Protein AF-A0A6A4SDT9-F1 (afdb_monomer)

Solvent-accessible surface area (backbone atoms only — not comparable to full-atom values): 5801 Å² total; per-residue (Å²): 111,70,71,58,52,56,53,48,48,71,76,39,66,80,51,51,66,55,51,50,55,52,51,47,51,52,52,51,53,51,50,52,52,51,51,50,56,72,63,34,63,91,46,75,87,45,73,82,90,43,70,57,51,61,81,74,57,53,101,81,63,72,78,56,83,60,51,61,59,53,53,54,49,53,54,47,52,56,53,52,53,51,50,56,51,50,53,49,54,53,52,56,57,63,68,74,106

pLDDT: mean 78.07, std 10.37, range [47.97, 96.38]

Organism: Scophthalmus maximus (NCBI:txid52904)

Radius of gyration: 26.7 Å; Cα contacts (8 Å, |Δi|>4): 17; chains: 1; bounding box: 46×76×42 Å

Nearest PDB structures (foldseek):
  8ugl-assembly1_4N  TM=8.275E-01  e=1.998E-06  Sus scrofa

Mean predicted aligned error: 12.94 Å

Foldseek 3Di:
DVVVVVVVCVVDVVCVVVCCVVVVVVVVVVVVVVLCQPLPQVHDPDCDPCVRVVVPDDPPDDSDPCVVVVVVVVVVVVVVVVVVVVVVVVVVVVVVD

Structure (mmCIF, N/CA/C/O backbone):
data_AF-A0A6A4SDT9-F1
#
_entry.id   AF-A0A6A4SDT9-F1
#
loop_
_atom_site.group_PDB
_atom_site.id
_atom_site.type_symbol
_atom_site.label_atom_id
_atom_site.label_alt_id
_atom_site.label_comp_id
_atom_site.label_asym_id
_atom_site.label_entity_id
_atom_site.label_seq_id
_atom_site.pdbx_PDB_ins_code
_atom_site.Cartn_x
_atom_site.Cartn_y
_atom_site.Cartn_z
_atom_site.occupancy
_atom_site.B_iso_or_equiv
_atom_site.auth_seq_id
_atom_site.auth_comp_id
_atom_site.auth_asym_id
_atom_site.auth_atom_id
_atom_site.pdbx_PDB_model_num
ATOM 1 N N . MET A 1 1 ? -12.681 -21.092 12.696 1.00 68.31 1 MET A N 1
ATOM 2 C CA . MET A 1 1 ? -11.898 -19.866 12.969 1.00 68.31 1 MET A CA 1
ATOM 3 C C . MET A 1 1 ? -12.584 -18.617 12.415 1.00 68.31 1 MET A C 1
ATOM 5 O O . MET A 1 1 ? -13.033 -17.805 13.210 1.00 68.31 1 MET A O 1
ATOM 9 N N . LEU A 1 2 ? -12.777 -18.478 11.095 1.00 78.81 2 LEU A N 1
ATOM 10 C CA . LEU A 1 2 ? -13.418 -17.282 10.504 1.00 78.81 2 LEU A CA 1
ATOM 11 C C . LEU A 1 2 ? -14.889 -17.078 10.920 1.00 78.81 2 LEU A C 1
ATOM 13 O O . LEU A 1 2 ? -15.303 -15.959 11.207 1.00 78.81 2 LEU A O 1
ATOM 17 N N . ALA A 1 3 ? -15.667 -18.159 11.040 1.00 80.31 3 ALA A N 1
ATOM 18 C CA . ALA A 1 3 ? -17.054 -18.090 11.517 1.00 80.31 3 ALA A CA 1
ATOM 19 C C . ALA A 1 3 ? -17.167 -17.558 12.961 1.00 80.31 3 ALA A C 1
ATOM 21 O O . ALA A 1 3 ? -18.130 -16.875 13.308 1.00 80.31 3 ALA A O 1
ATOM 22 N N . THR A 1 4 ? -16.164 -17.838 13.796 1.00 84.94 4 THR A N 1
ATOM 23 C CA . THR A 1 4 ? -16.085 -17.365 15.181 1.00 84.94 4 THR A CA 1
ATOM 24 C C . THR A 1 4 ? -15.831 -15.856 15.225 1.00 84.94 4 THR A C 1
ATOM 26 O O . THR A 1 4 ? -16.499 -15.148 15.972 1.00 84.94 4 THR A O 1
ATOM 29 N N . VAL A 1 5 ? -14.951 -15.349 14.353 1.00 81.19 5 VAL A N 1
ATOM 30 C CA . VAL A 1 5 ? -14.669 -13.909 14.193 1.00 81.19 5 VAL A CA 1
ATOM 31 C C . VAL A 1 5 ? -15.904 -13.152 13.693 1.00 81.19 5 VAL A C 1
ATOM 33 O O . VAL A 1 5 ? -16.251 -12.112 14.244 1.00 81.19 5 VAL A O 1
ATOM 36 N N . GLY A 1 6 ? -16.633 -13.703 12.715 1.00 82.38 6 GLY A N 1
ATOM 37 C CA . GLY A 1 6 ? -17.872 -13.093 12.212 1.00 82.38 6 GLY A CA 1
ATOM 38 C C . GLY A 1 6 ? -18.984 -12.999 13.266 1.00 82.38 6 GLY A C 1
ATOM 39 O O . GLY A 1 6 ? -19.722 -12.014 13.303 1.00 82.38 6 GLY A O 1
ATOM 40 N N . LYS A 1 7 ? -19.081 -13.989 14.168 1.00 82.69 7 LYS A N 1
ATOM 41 C CA . LYS A 1 7 ? -19.986 -13.938 15.330 1.00 82.69 7 LYS A CA 1
ATOM 42 C C . LYS A 1 7 ? -19.578 -12.848 16.329 1.00 82.69 7 LYS A C 1
ATOM 44 O O . LYS A 1 7 ? -20.444 -12.127 16.814 1.00 82.69 7 LYS A O 1
ATOM 49 N N . GLN A 1 8 ? -18.280 -12.691 16.591 1.00 79.56 8 GLN A N 1
ATOM 50 C CA . GLN A 1 8 ? -17.753 -11.652 17.487 1.00 79.56 8 GLN A CA 1
ATOM 51 C C . GLN A 1 8 ? -17.981 -10.234 16.942 1.00 79.56 8 GLN A C 1
ATOM 53 O O . GLN A 1 8 ? -18.366 -9.344 17.696 1.00 79.56 8 GLN A O 1
ATOM 58 N N . LEU A 1 9 ? -17.848 -10.042 15.626 1.00 79.44 9 LEU A N 1
ATOM 59 C CA . LEU A 1 9 ? -18.053 -8.747 14.968 1.00 79.44 9 LEU A CA 1
ATOM 60 C C . LEU A 1 9 ? -19.505 -8.241 15.060 1.00 79.44 9 LEU A C 1
ATOM 62 O O . LEU A 1 9 ? -19.737 -7.038 15.119 1.00 79.44 9 LEU A O 1
ATOM 66 N N . ARG A 1 10 ? -20.483 -9.160 15.095 1.00 77.75 10 ARG A N 1
ATOM 67 C CA . ARG A 1 10 ? -21.904 -8.837 15.323 1.00 77.75 10 ARG A CA 1
ATOM 68 C C . ARG A 1 10 ? -22.239 -8.597 16.793 1.00 77.75 10 ARG A C 1
ATOM 70 O O . ARG A 1 10 ? -23.143 -7.822 17.077 1.00 77.75 10 ARG A O 1
ATOM 77 N N . SER A 1 11 ? -21.540 -9.269 17.707 1.00 84.75 11 SER A N 1
ATOM 78 C CA . SER A 1 11 ? -21.798 -9.164 19.148 1.00 84.75 11 SER A CA 1
ATOM 79 C C . SER A 1 11 ? -21.208 -7.889 19.761 1.00 84.75 11 SER A C 1
ATOM 81 O O . SER A 1 11 ? -21.745 -7.380 20.740 1.00 84.75 11 SER A O 1
ATOM 83 N N . HIS A 1 12 ? -20.129 -7.353 19.176 1.00 84.00 12 HIS A N 1
ATOM 84 C CA . HIS A 1 12 ? -19.463 -6.134 19.635 1.00 84.00 12 HIS A CA 1
ATOM 85 C C . HIS A 1 12 ? -19.148 -5.197 18.449 1.00 84.00 12 HIS A C 1
ATOM 87 O O . HIS A 1 12 ? -18.088 -5.322 17.828 1.00 84.00 12 HIS A O 1
ATOM 93 N N . PRO A 1 13 ? -20.023 -4.218 18.134 1.00 81.94 13 PRO A N 1
ATOM 94 C CA . PRO A 1 13 ? -19.858 -3.345 16.963 1.00 81.94 13 PRO A CA 1
ATOM 95 C C . PRO A 1 13 ? -18.624 -2.431 17.044 1.00 81.94 13 PRO A C 1
ATOM 97 O O . PRO A 1 13 ? -18.129 -1.970 16.018 1.00 81.94 13 PRO A O 1
ATOM 100 N N . ALA A 1 14 ? -18.072 -2.218 18.242 1.00 84.50 14 ALA A N 1
ATOM 101 C CA . ALA A 1 14 ? -16.845 -1.449 18.449 1.00 84.50 14 ALA A CA 1
ATOM 102 C C . ALA A 1 14 ? -15.596 -2.074 17.791 1.00 84.50 14 ALA A C 1
ATOM 104 O O . ALA A 1 14 ? -14.606 -1.377 17.584 1.00 84.50 14 ALA A O 1
ATOM 105 N N . LEU A 1 15 ? -15.623 -3.365 17.429 1.00 83.31 15 LEU A N 1
ATOM 106 C CA . LEU A 1 15 ? -14.485 -4.038 16.787 1.00 83.31 15 LEU A CA 1
ATOM 107 C C . LEU A 1 15 ? -14.395 -3.759 15.279 1.00 83.31 15 LEU A C 1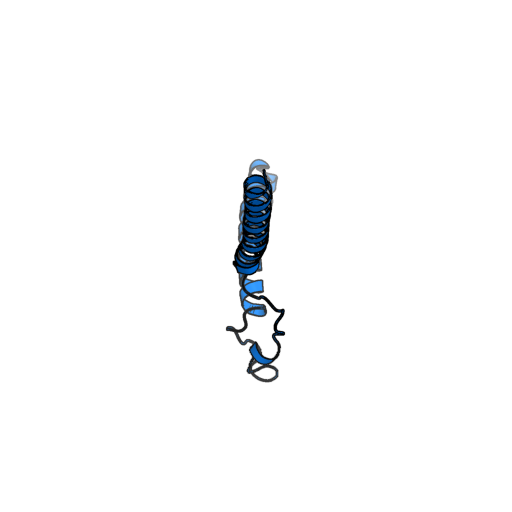
ATOM 109 O O . LEU A 1 15 ? -13.329 -3.923 14.691 1.00 83.31 15 LEU A O 1
ATOM 113 N N . ILE A 1 16 ? -15.485 -3.321 14.644 1.00 85.50 16 ILE A N 1
ATOM 114 C CA . ILE A 1 16 ? -15.540 -3.034 13.203 1.00 85.50 16 ILE A CA 1
ATOM 115 C C . ILE A 1 16 ? -14.490 -1.989 12.775 1.00 85.50 16 ILE A C 1
ATOM 117 O O . ILE A 1 16 ? -13.709 -2.297 11.872 1.00 85.50 16 ILE A O 1
ATOM 121 N N . PRO A 1 17 ? -14.393 -0.796 13.403 1.00 89.69 17 PRO A N 1
ATOM 122 C CA . PRO A 1 17 ? -13.392 0.198 13.007 1.00 89.69 17 PRO A CA 1
ATOM 123 C C . PRO A 1 17 ? -11.954 -0.306 13.185 1.00 89.69 17 PRO A C 1
ATOM 125 O O . PRO A 1 17 ? -11.101 -0.035 12.344 1.00 89.69 17 PRO A O 1
ATOM 128 N N . LEU A 1 18 ? -11.687 -1.106 14.221 1.00 88.25 18 LEU A N 1
ATOM 129 C CA . LEU A 1 18 ? -10.365 -1.685 14.462 1.00 88.25 18 LEU A CA 1
ATOM 130 C C . LEU A 1 18 ? -9.939 -2.625 13.322 1.00 88.25 18 LEU A C 1
ATOM 132 O O . LEU A 1 18 ? -8.826 -2.519 12.807 1.00 88.25 18 LEU A O 1
ATOM 136 N N . PHE A 1 19 ? -10.836 -3.511 12.881 1.00 87.69 19 PHE A N 1
ATOM 137 C CA . PHE A 1 19 ? -10.557 -4.420 11.767 1.00 87.69 19 PHE A CA 1
ATOM 138 C C . PHE A 1 19 ? -10.372 -3.694 10.434 1.00 87.69 19 PHE A C 1
ATOM 140 O O . PHE A 1 19 ? -9.602 -4.167 9.602 1.00 87.69 19 PHE A O 1
ATOM 147 N N . ILE A 1 20 ? -11.022 -2.545 10.235 1.00 92.06 20 ILE A N 1
ATOM 148 C CA . ILE A 1 20 ? -10.817 -1.720 9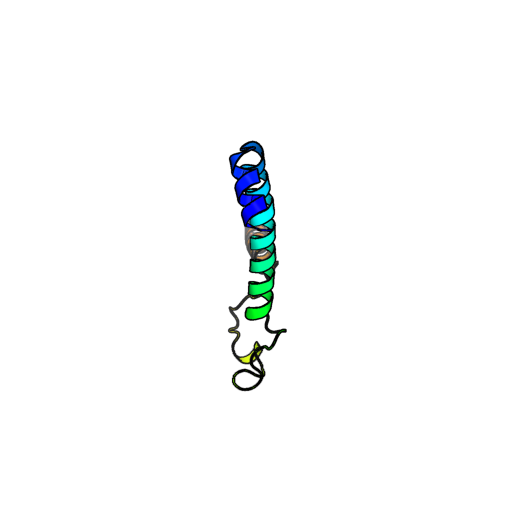.039 1.00 92.06 20 ILE A CA 1
ATOM 149 C C . ILE A 1 20 ? -9.401 -1.140 9.018 1.00 92.06 20 ILE A C 1
ATOM 151 O O . ILE A 1 20 ? -8.742 -1.223 7.987 1.00 92.06 20 ILE A O 1
ATOM 155 N N . PHE A 1 21 ? -8.895 -0.612 10.136 1.00 94.00 21 PHE A N 1
ATOM 156 C CA . PHE A 1 21 ? -7.527 -0.083 10.182 1.00 94.00 21 PHE A CA 1
ATOM 157 C C . PHE A 1 21 ? -6.469 -1.179 10.042 1.00 94.00 21 PHE A C 1
ATOM 159 O O . PHE A 1 21 ? -5.500 -1.007 9.305 1.00 94.00 21 PHE A O 1
ATOM 166 N N . ILE A 1 22 ? -6.669 -2.328 10.692 1.00 94.19 22 ILE A N 1
ATOM 167 C CA . ILE A 1 22 ? -5.742 -3.463 10.591 1.00 94.19 22 ILE A CA 1
ATOM 168 C C . ILE A 1 22 ? -5.778 -4.053 9.179 1.00 94.19 22 ILE A C 1
ATOM 170 O O . ILE A 1 22 ? -4.736 -4.223 8.549 1.00 94.19 22 ILE A O 1
ATOM 174 N N . GLY A 1 23 ? -6.974 -4.334 8.659 1.00 93.56 23 GLY A N 1
ATOM 175 C CA . GLY A 1 23 ? -7.161 -4.853 7.307 1.00 93.56 23 GLY 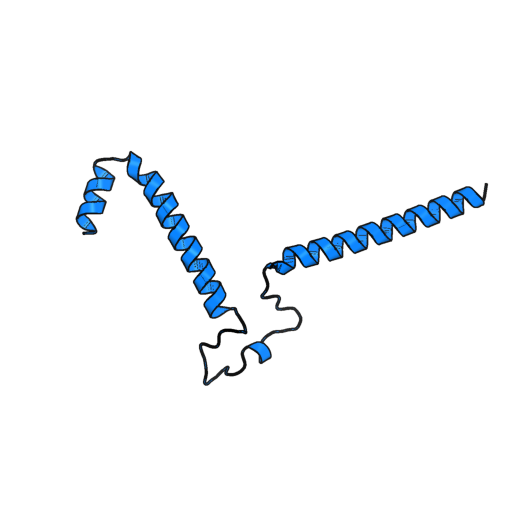A CA 1
ATOM 176 C C . GLY A 1 23 ? -6.630 -3.883 6.257 1.00 93.56 23 GLY A C 1
ATOM 177 O O . GLY A 1 23 ? -5.888 -4.292 5.370 1.00 93.56 23 GLY A O 1
ATOM 178 N N . GLY A 1 24 ? -6.923 -2.591 6.409 1.00 96.38 24 GLY A N 1
ATOM 179 C CA . GLY A 1 24 ? -6.385 -1.525 5.572 1.00 96.38 24 GLY A CA 1
ATOM 180 C C . GLY A 1 24 ? -4.858 -1.488 5.594 1.00 96.38 24 GLY A C 1
ATOM 181 O O . GLY A 1 24 ? -4.243 -1.470 4.533 1.00 96.38 24 GLY A O 1
ATOM 182 N N . GLY A 1 25 ? -4.235 -1.572 6.774 1.00 95.81 25 GLY A N 1
ATOM 183 C CA . GLY A 1 25 ? -2.777 -1.617 6.914 1.00 95.81 25 GLY A CA 1
ATOM 184 C C . GLY A 1 25 ? -2.143 -2.835 6.236 1.00 95.81 25 GLY A C 1
ATOM 185 O O . GLY A 1 25 ? -1.162 -2.696 5.505 1.00 95.81 25 GLY A O 1
ATOM 186 N N . VAL A 1 26 ? -2.733 -4.022 6.410 1.00 95.88 26 VAL A N 1
ATOM 187 C CA . VAL A 1 26 ? -2.250 -5.261 5.777 1.00 95.88 26 VAL A CA 1
ATOM 188 C C . VAL A 1 26 ? -2.398 -5.197 4.259 1.00 95.88 26 VAL A C 1
ATOM 190 O O . VAL A 1 26 ? -1.445 -5.492 3.540 1.00 95.88 26 VAL A O 1
ATOM 193 N N . VAL A 1 27 ? -3.563 -4.775 3.760 1.00 96.00 27 VAL A N 1
ATOM 194 C CA . VAL A 1 27 ? -3.812 -4.629 2.320 1.00 96.00 27 VAL A CA 1
ATOM 195 C C . VAL A 1 27 ? -2.865 -3.594 1.716 1.00 96.00 27 VAL A C 1
ATOM 197 O O . VAL A 1 27 ? -2.268 -3.854 0.673 1.00 96.00 27 VAL A O 1
ATOM 200 N N . MET A 1 28 ? -2.660 -2.455 2.382 1.00 93.88 28 MET A N 1
ATOM 201 C CA . MET A 1 28 ? -1.765 -1.403 1.903 1.00 93.88 28 MET A CA 1
ATOM 202 C C . MET A 1 28 ? -0.305 -1.874 1.873 1.00 93.88 28 MET A C 1
ATOM 204 O O . MET A 1 28 ? 0.363 -1.709 0.852 1.00 93.88 28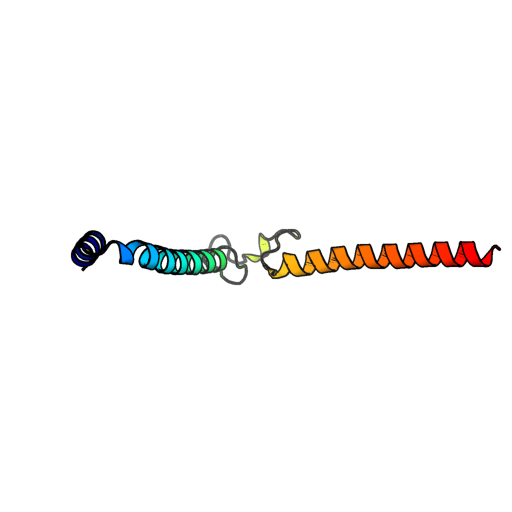 MET A O 1
ATOM 208 N N . SER A 1 29 ? 0.166 -2.546 2.927 1.00 93.75 29 SER A N 1
ATOM 209 C CA . SER A 1 29 ? 1.512 -3.132 2.979 1.00 93.75 29 SER A CA 1
ATOM 210 C C . SER A 1 29 ? 1.725 -4.182 1.880 1.00 93.75 29 SER A C 1
ATOM 212 O O . SER A 1 29 ? 2.681 -4.091 1.106 1.00 93.75 29 SER A O 1
ATOM 214 N N . MET A 1 30 ? 0.783 -5.119 1.730 1.00 94.94 30 MET A N 1
ATOM 215 C CA . MET A 1 30 ? 0.814 -6.146 0.684 1.00 94.94 30 MET A CA 1
ATOM 216 C C . MET A 1 30 ? 0.792 -5.533 -0.718 1.00 94.94 30 MET A C 1
ATOM 218 O O . MET A 1 30 ? 1.549 -5.961 -1.587 1.00 94.94 30 MET A O 1
ATOM 222 N N . SER A 1 31 ? -0.029 -4.504 -0.946 1.00 93.38 31 SER A N 1
ATOM 223 C CA . SER A 1 31 ? -0.111 -3.826 -2.244 1.00 93.38 31 SER A CA 1
ATOM 224 C C . SER A 1 31 ? 1.199 -3.126 -2.621 1.00 93.38 31 SER A C 1
ATOM 226 O O . SER A 1 31 ? 1.613 -3.179 -3.781 1.00 93.38 31 SER A O 1
ATOM 228 N N . TYR A 1 32 ? 1.896 -2.530 -1.646 1.00 87.81 32 TYR A N 1
ATOM 229 C CA . TYR A 1 32 ? 3.190 -1.895 -1.877 1.00 87.81 32 TYR A CA 1
ATOM 230 C C . TYR A 1 32 ? 4.267 -2.928 -2.216 1.00 87.81 32 TYR A C 1
ATOM 232 O O . TYR A 1 32 ? 5.010 -2.742 -3.179 1.00 87.81 32 TYR A O 1
ATOM 240 N N . LEU A 1 33 ? 4.304 -4.047 -1.487 1.00 88.12 33 LEU A N 1
ATOM 241 C CA . LEU A 1 33 ? 5.211 -5.156 -1.782 1.00 88.12 33 LEU A CA 1
ATOM 242 C C . LEU A 1 33 ? 4.928 -5.775 -3.156 1.00 88.12 33 LEU A C 1
ATOM 244 O O . LEU A 1 33 ? 5.864 -6.020 -3.909 1.00 88.12 33 LEU A O 1
ATOM 248 N N . ALA A 1 34 ? 3.657 -5.963 -3.521 1.00 88.31 34 ALA A N 1
ATOM 249 C CA . ALA A 1 34 ? 3.272 -6.467 -4.837 1.00 88.31 34 ALA A CA 1
ATOM 250 C C . ALA A 1 34 ? 3.698 -5.510 -5.962 1.00 88.31 34 ALA A C 1
ATOM 252 O O . ALA A 1 34 ? 4.267 -5.940 -6.966 1.00 88.31 34 ALA A O 1
ATOM 253 N N . ARG A 1 35 ? 3.496 -4.196 -5.780 1.00 85.00 35 ARG A N 1
ATOM 254 C CA . ARG A 1 35 ? 3.996 -3.176 -6.713 1.00 85.00 35 ARG A CA 1
ATOM 255 C C . ARG A 1 35 ? 5.515 -3.269 -6.851 1.00 85.00 35 ARG A C 1
ATOM 257 O O . ARG A 1 35 ? 6.011 -3.258 -7.975 1.00 85.00 35 ARG A O 1
ATOM 264 N N . LEU A 1 36 ? 6.233 -3.365 -5.733 1.00 82.12 36 LEU A N 1
ATOM 265 C CA . LEU A 1 36 ? 7.690 -3.461 -5.723 1.00 82.12 36 LEU A CA 1
ATOM 266 C C . LEU A 1 36 ? 8.159 -4.732 -6.440 1.00 82.12 36 LEU A C 1
ATOM 268 O O . LEU A 1 36 ? 9.040 -4.658 -7.281 1.00 82.12 36 LEU A O 1
ATOM 272 N N . ALA A 1 37 ? 7.515 -5.869 -6.187 1.00 82.62 37 ALA A N 1
ATOM 273 C CA . ALA A 1 37 ? 7.860 -7.144 -6.801 1.00 82.62 37 ALA A CA 1
ATOM 274 C C . ALA A 1 37 ? 7.679 -7.154 -8.327 1.00 82.62 37 ALA A C 1
ATOM 276 O O . ALA A 1 37 ? 8.476 -7.782 -9.012 1.00 82.62 37 ALA A O 1
ATOM 277 N N . ILE A 1 38 ? 6.652 -6.480 -8.858 1.00 77.12 38 ILE A N 1
ATOM 278 C CA . ILE A 1 38 ? 6.308 -6.534 -10.291 1.00 77.12 38 ILE A CA 1
ATOM 279 C C . ILE A 1 38 ? 6.999 -5.425 -11.098 1.00 77.12 38 ILE A C 1
ATOM 281 O O . ILE A 1 38 ? 7.305 -5.614 -12.272 1.00 77.12 38 ILE A O 1
ATOM 285 N N . ARG A 1 39 ? 7.198 -4.242 -10.502 1.00 74.44 39 ARG A N 1
ATOM 286 C CA . ARG A 1 39 ? 7.704 -3.048 -11.204 1.00 74.44 39 ARG A CA 1
ATOM 287 C C . ARG A 1 39 ? 9.186 -2.759 -10.944 1.00 74.44 39 ARG A C 1
ATOM 289 O O . ARG A 1 39 ? 9.697 -1.843 -11.582 1.00 74.44 39 ARG A O 1
ATOM 296 N N . ASN A 1 40 ? 9.867 -3.456 -10.025 1.00 73.56 40 ASN A N 1
ATOM 297 C CA . ASN A 1 40 ? 11.308 -3.244 -9.854 1.00 73.56 40 ASN A CA 1
ATOM 298 C C . ASN A 1 40 ? 12.106 -3.909 -10.981 1.00 73.56 40 ASN A C 1
ATOM 300 O O . ASN A 1 40 ? 11.939 -5.109 -11.199 1.00 73.56 40 ASN A O 1
ATOM 304 N N . PRO A 1 41 ? 13.047 -3.186 -11.612 1.00 75.06 41 PRO A N 1
ATOM 305 C CA . PRO A 1 41 ? 13.972 -3.771 -12.579 1.00 75.06 41 PRO A CA 1
ATOM 306 C C . PRO A 1 41 ? 14.986 -4.729 -11.932 1.00 75.06 41 PRO A C 1
ATOM 308 O O . PRO A 1 41 ? 15.574 -5.545 -12.627 1.00 75.06 41 PRO A O 1
ATOM 311 N N . ASP A 1 42 ? 15.163 -4.684 -10.610 1.00 72.06 42 ASP A N 1
ATOM 312 C CA . ASP A 1 42 ? 16.077 -5.581 -9.887 1.00 72.06 42 ASP A CA 1
ATOM 313 C C . ASP A 1 42 ? 15.469 -6.971 -9.616 1.00 72.06 42 ASP A C 1
ATOM 315 O O . ASP A 1 42 ? 16.166 -7.893 -9.190 1.00 72.06 42 ASP A O 1
ATOM 319 N N . VAL A 1 43 ? 14.158 -7.138 -9.837 1.00 74.12 43 VAL A N 1
ATOM 320 C CA . VAL A 1 43 ? 13.430 -8.378 -9.540 1.00 74.12 43 VAL A CA 1
ATOM 321 C C . VAL A 1 43 ? 12.876 -8.971 -10.831 1.00 74.12 43 VAL A C 1
ATOM 323 O O . VAL A 1 43 ? 11.892 -8.498 -11.392 1.00 74.12 43 VAL A O 1
ATOM 326 N N . CYS A 1 44 ? 13.496 -10.056 -11.291 1.00 72.88 44 CYS A N 1
ATOM 327 C CA . CYS A 1 44 ? 13.135 -10.705 -12.545 1.00 72.88 44 CYS A CA 1
ATOM 328 C C . CYS A 1 44 ? 12.300 -11.971 -12.297 1.00 72.88 44 CYS A C 1
ATOM 330 O O . CYS A 1 44 ? 12.841 -13.029 -11.969 1.00 72.88 44 CYS A O 1
ATOM 332 N N . TRP A 1 45 ? 10.976 -11.868 -12.458 1.00 77.62 45 TRP A N 1
ATOM 333 C CA . TRP A 1 45 ? 10.056 -13.014 -12.353 1.00 77.62 45 TRP A CA 1
ATOM 334 C C . TRP A 1 45 ? 9.999 -13.846 -13.637 1.00 77.62 45 TRP A C 1
ATOM 336 O O . TRP A 1 45 ? 9.826 -15.063 -13.583 1.00 77.62 45 TRP A O 1
ATOM 346 N N . ASP A 1 46 ? 10.172 -13.204 -14.793 1.00 73.31 46 ASP A N 1
ATOM 347 C CA . ASP A 1 46 ? 10.155 -13.860 -16.099 1.00 73.31 46 ASP A CA 1
ATOM 348 C C . ASP A 1 46 ? 11.579 -14.027 -16.633 1.00 73.31 46 ASP A C 1
ATOM 350 O O . ASP A 1 46 ? 12.155 -13.132 -17.244 1.00 73.31 46 ASP A O 1
ATOM 354 N N . ARG A 1 47 ? 12.159 -15.205 -16.393 1.00 72.62 47 ARG A N 1
ATOM 355 C CA . ARG A 1 47 ? 13.525 -15.538 -16.821 1.00 72.62 47 ARG A CA 1
ATOM 356 C C . ARG A 1 47 ? 13.621 -15.918 -18.309 1.00 72.62 47 ARG A C 1
ATOM 358 O O . ARG A 1 47 ? 14.730 -16.057 -18.811 1.00 72.62 47 ARG A O 1
ATOM 365 N N . LYS A 1 48 ? 12.499 -16.138 -19.011 1.00 73.44 48 LYS A N 1
ATOM 366 C CA . LYS A 1 48 ? 12.498 -16.663 -20.392 1.00 73.44 48 LYS A CA 1
ATOM 367 C C . LYS A 1 48 ? 12.177 -15.610 -21.448 1.00 73.44 48 LYS A C 1
ATOM 369 O O . LYS A 1 48 ? 12.815 -15.626 -22.492 1.00 73.44 48 LYS A O 1
ATOM 374 N N . ASN A 1 49 ? 11.204 -14.735 -21.208 1.00 73.31 49 ASN A N 1
ATOM 375 C CA . ASN A 1 49 ? 10.762 -13.753 -22.207 1.00 73.31 49 ASN A CA 1
ATOM 376 C C . ASN A 1 49 ? 11.298 -12.341 -21.922 1.00 73.31 49 ASN A C 1
ATOM 378 O O . ASN A 1 49 ? 11.359 -11.497 -22.812 1.00 73.31 49 ASN A O 1
ATOM 382 N N . ASN A 1 50 ? 11.712 -12.078 -20.682 1.00 69.94 50 ASN A N 1
ATOM 383 C CA . ASN A 1 50 ? 12.261 -10.788 -20.278 1.00 69.94 50 ASN A CA 1
ATOM 384 C C . ASN A 1 50 ? 13.405 -10.961 -19.262 1.00 69.94 50 ASN A C 1
ATOM 386 O O . ASN A 1 50 ? 13.298 -10.451 -18.149 1.00 69.94 50 ASN A O 1
ATOM 390 N N . PRO A 1 51 ? 14.484 -11.691 -19.622 1.00 70.50 51 PRO A N 1
ATOM 391 C CA . PRO A 1 51 ? 15.599 -11.986 -18.714 1.00 70.50 51 PRO A CA 1
ATOM 392 C C . PRO A 1 51 ? 16.333 -10.727 -18.236 1.00 70.50 51 PRO A C 1
ATOM 394 O O . PRO A 1 51 ? 16.993 -10.756 -17.202 1.00 70.50 51 PRO A O 1
ATOM 397 N N . GLU A 1 52 ? 16.191 -9.635 -18.986 1.00 72.50 52 GLU A N 1
ATOM 398 C CA . GLU A 1 52 ? 16.803 -8.338 -18.736 1.00 72.50 52 GLU A CA 1
ATOM 399 C C . GLU A 1 52 ? 15.716 -7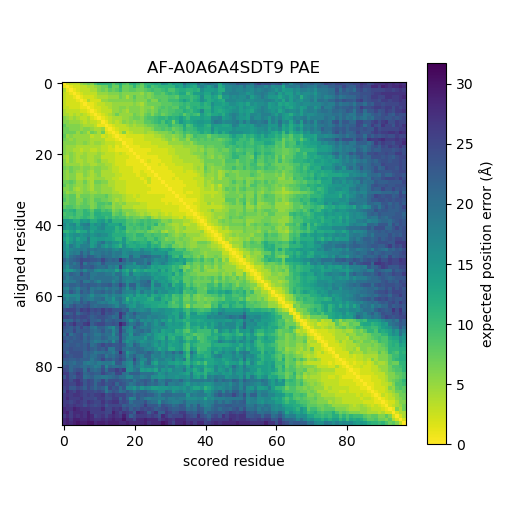.262 -18.615 1.00 72.50 52 GLU A C 1
ATOM 401 O O . GLU A 1 52 ? 15.415 -6.556 -19.583 1.00 72.50 52 GLU A O 1
ATOM 406 N N . PRO A 1 53 ? 15.076 -7.133 -17.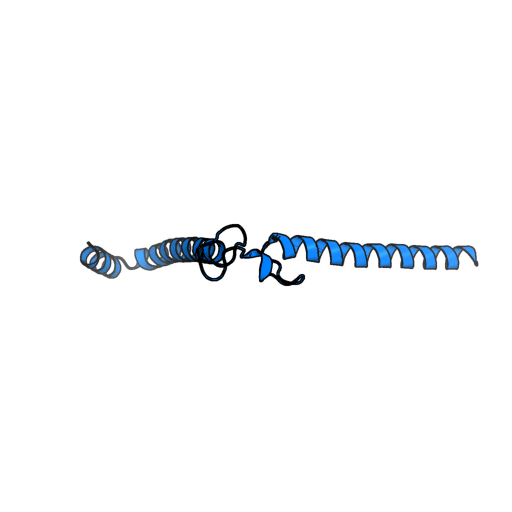442 1.00 66.56 53 PRO A N 1
ATOM 407 C CA . PRO A 1 53 ? 13.938 -6.242 -17.246 1.00 66.56 53 PRO A CA 1
ATOM 408 C C . PRO A 1 53 ? 14.267 -4.776 -17.531 1.00 66.56 53 PRO A C 1
ATOM 410 O O . PRO A 1 53 ? 13.379 -4.037 -17.949 1.00 66.56 53 PRO A O 1
ATOM 413 N N . TRP A 1 54 ? 15.538 -4.380 -17.401 1.00 71.81 54 TRP A N 1
ATOM 414 C CA . TRP A 1 54 ? 16.052 -3.054 -17.756 1.00 71.81 54 TRP A CA 1
ATOM 415 C C . TRP A 1 54 ? 15.917 -2.698 -19.239 1.00 71.81 54 TRP A C 1
ATOM 417 O O . TRP A 1 54 ? 15.775 -1.522 -19.556 1.00 71.81 54 TRP A O 1
ATOM 427 N N . ASN A 1 55 ? 15.889 -3.676 -20.149 1.00 73.06 55 ASN A N 1
ATOM 428 C CA . ASN A 1 55 ? 15.825 -3.418 -21.592 1.00 73.06 55 ASN A CA 1
ATOM 429 C C . ASN A 1 55 ? 14.456 -2.862 -22.050 1.00 73.06 55 ASN A C 1
ATOM 431 O O . ASN A 1 55 ? 14.295 -2.415 -23.183 1.00 73.06 55 ASN A O 1
ATOM 435 N N . LYS A 1 56 ? 13.446 -2.908 -21.171 1.00 70.00 56 LYS A N 1
ATOM 436 C CA . LYS A 1 56 ? 12.086 -2.402 -21.415 1.00 70.00 56 LYS A CA 1
ATOM 437 C C . LYS A 1 56 ? 11.833 -1.025 -20.794 1.00 70.00 56 LYS A C 1
ATOM 439 O O . LYS A 1 56 ? 10.791 -0.445 -21.089 1.00 70.00 56 LYS A O 1
ATOM 444 N N . LEU A 1 57 ? 12.722 -0.518 -19.933 1.00 69.94 57 LEU A N 1
ATOM 445 C CA . LEU A 1 57 ? 12.530 0.792 -19.309 1.00 69.94 57 LEU A CA 1
ATOM 446 C C . LEU A 1 57 ? 12.915 1.896 -20.292 1.00 69.94 57 LEU A C 1
ATOM 448 O O . LEU A 1 57 ? 14.053 1.972 -20.752 1.00 69.94 57 LEU A O 1
ATOM 452 N N . GLY A 1 58 ? 11.959 2.772 -20.596 1.00 70.88 58 GLY A N 1
ATOM 453 C CA . GLY A 1 58 ? 12.252 4.002 -21.321 1.00 70.88 58 GLY A CA 1
ATOM 454 C C . GLY A 1 58 ? 13.021 5.001 -20.440 1.00 70.88 58 GLY A C 1
ATOM 455 O O . GLY A 1 58 ? 12.934 4.930 -19.213 1.00 70.88 58 GLY A O 1
ATOM 456 N N . PRO A 1 59 ? 13.704 6.003 -21.025 1.00 66.69 59 PRO A N 1
ATOM 457 C CA . PRO A 1 59 ? 14.378 7.071 -20.272 1.00 66.69 59 PRO A CA 1
ATOM 458 C C . PRO A 1 59 ? 13.452 7.830 -19.301 1.00 66.69 59 PRO A C 1
ATOM 460 O O . PRO A 1 59 ? 13.903 8.428 -18.328 1.00 66.69 59 PRO A O 1
ATOM 463 N N . THR A 1 60 ? 12.143 7.804 -19.564 1.00 67.12 60 THR A N 1
ATOM 464 C CA . THR A 1 60 ? 11.097 8.462 -18.769 1.00 67.12 60 THR A CA 1
ATOM 465 C C . THR A 1 60 ? 10.508 7.556 -17.676 1.00 67.12 60 THR A C 1
ATOM 467 O O . THR A 1 60 ? 9.782 8.045 -16.809 1.00 67.12 60 THR A O 1
ATOM 470 N N . ASP A 1 61 ? 10.807 6.250 -17.673 1.00 68.25 61 ASP A N 1
ATOM 471 C CA . ASP A 1 61 ? 10.275 5.316 -16.675 1.00 68.25 61 ASP A CA 1
ATOM 472 C C . ASP A 1 61 ? 11.033 5.432 -15.348 1.00 68.25 61 ASP A C 1
ATOM 474 O O . ASP A 1 61 ? 12.054 4.797 -15.079 1.00 68.25 61 ASP A O 1
ATOM 478 N N . GLN A 1 62 ? 10.490 6.271 -14.476 1.00 64.19 62 GLN A N 1
ATOM 479 C CA . GLN A 1 62 ? 11.004 6.511 -13.136 1.00 64.19 62 GLN A CA 1
ATOM 480 C C . GLN A 1 62 ? 10.345 5.542 -12.148 1.00 64.19 62 GLN A C 1
ATOM 482 O O . GLN A 1 62 ? 9.264 5.785 -11.610 1.00 64.19 62 GLN A O 1
ATOM 487 N N . TYR A 1 63 ? 11.008 4.415 -11.894 1.00 67.94 63 TYR A N 1
ATOM 488 C CA . TYR A 1 63 ? 10.534 3.407 -10.937 1.00 67.94 63 TYR A CA 1
ATOM 489 C C . TYR A 1 63 ? 10.724 3.841 -9.472 1.00 67.94 63 TYR A C 1
ATOM 491 O O . TYR A 1 63 ? 9.992 3.397 -8.581 1.00 67.94 63 TYR A O 1
ATOM 499 N N . LYS A 1 64 ? 11.675 4.750 -9.215 1.00 66.94 64 LYS A N 1
ATOM 500 C CA . LYS A 1 64 ? 11.965 5.280 -7.881 1.00 66.94 64 LYS A CA 1
ATOM 501 C C . LYS A 1 64 ? 10.940 6.340 -7.503 1.00 66.94 64 LYS A C 1
ATOM 503 O O . LYS A 1 64 ? 10.857 7.405 -8.103 1.00 66.94 64 LYS A O 1
ATOM 508 N N . VAL A 1 65 ? 10.228 6.093 -6.408 1.00 62.59 65 VAL A N 1
ATOM 509 C CA . VAL A 1 65 ? 9.309 7.066 -5.784 1.00 62.59 65 VAL A CA 1
ATOM 510 C C . VAL A 1 65 ? 10.030 8.344 -5.301 1.00 62.59 65 VAL A C 1
ATOM 512 O O . VAL A 1 65 ? 9.382 9.334 -4.983 1.00 62.59 65 VAL A O 1
ATOM 515 N N . VAL A 1 66 ? 11.371 8.351 -5.336 1.00 59.81 66 VAL A N 1
ATOM 516 C CA . VAL A 1 66 ? 12.258 9.519 -5.165 1.00 59.81 66 VAL A CA 1
ATOM 517 C C . VAL A 1 66 ? 12.039 10.589 -6.248 1.00 59.81 66 VAL A C 1
ATOM 519 O O . VAL A 1 66 ? 12.455 11.729 -6.068 1.00 59.81 66 VAL A O 1
ATOM 522 N N . LEU A 1 67 ? 11.324 10.276 -7.336 1.00 58.88 67 LEU A N 1
ATOM 523 C CA . LEU A 1 67 ? 10.972 11.244 -8.377 1.00 58.88 67 LEU A CA 1
ATOM 524 C C . LEU A 1 67 ? 10.265 12.494 -7.831 1.00 58.88 67 LEU A C 1
ATOM 526 O O . LEU A 1 67 ? 10.468 13.580 -8.365 1.00 58.88 67 LEU A O 1
ATOM 530 N N . PHE A 1 68 ? 9.477 12.375 -6.755 1.00 60.88 68 PHE A N 1
ATOM 531 C CA . PHE A 1 68 ? 8.911 13.558 -6.101 1.00 60.88 68 PHE A CA 1
ATOM 532 C C . PHE A 1 68 ? 10.004 14.493 -5.576 1.00 60.88 68 PHE A C 1
ATOM 534 O O . PHE A 1 68 ? 9.922 15.692 -5.797 1.00 60.88 68 PHE A O 1
ATOM 541 N N . HIS A 1 69 ? 11.051 13.963 -4.943 1.00 66.62 69 HIS A N 1
ATOM 542 C CA . HIS A 1 69 ? 12.161 14.777 -4.453 1.00 66.62 69 HIS A CA 1
ATOM 543 C C . HIS A 1 69 ? 12.944 15.420 -5.605 1.00 66.62 69 HIS A C 1
ATOM 545 O O . HIS A 1 69 ? 13.191 16.618 -5.567 1.00 66.62 69 HIS A O 1
ATOM 551 N N . LEU A 1 70 ? 13.256 14.662 -6.662 1.00 72.19 70 LEU A N 1
ATOM 552 C CA . LEU A 1 70 ? 13.981 15.192 -7.825 1.00 72.19 70 LEU A CA 1
ATOM 553 C C . LEU A 1 70 ? 13.187 16.279 -8.564 1.00 72.19 70 LEU A C 1
ATOM 555 O O . LEU A 1 70 ? 13.758 17.308 -8.902 1.00 72.19 70 LEU A O 1
ATOM 559 N N . ARG A 1 71 ? 11.865 16.115 -8.733 1.00 64.88 71 ARG A N 1
ATOM 560 C CA . ARG A 1 71 ? 11.017 17.165 -9.325 1.00 64.88 71 ARG A CA 1
ATOM 561 C C . ARG A 1 71 ? 10.951 18.428 -8.478 1.00 64.88 71 ARG A C 1
ATOM 563 O O . ARG A 1 71 ? 10.872 19.515 -9.034 1.00 64.88 71 ARG A O 1
ATOM 570 N N . LEU A 1 72 ? 10.914 18.288 -7.154 1.00 72.44 72 LEU A N 1
ATOM 571 C CA . LEU A 1 72 ? 10.910 19.444 -6.259 1.00 72.44 72 LEU A CA 1
ATOM 572 C C . LEU A 1 72 ? 12.261 20.168 -6.283 1.00 72.44 72 LEU A C 1
ATOM 574 O O . LEU A 1 72 ? 12.283 21.389 -6.200 1.00 72.44 72 LEU A O 1
ATOM 578 N N . VAL A 1 73 ? 13.365 19.432 -6.433 1.00 78.00 73 VAL A N 1
ATOM 579 C CA . VAL A 1 73 ? 14.710 20.002 -6.592 1.00 78.00 73 VAL A CA 1
ATOM 580 C C . VAL A 1 73 ? 14.854 20.728 -7.929 1.00 78.00 73 VAL A C 1
ATOM 582 O O . VAL A 1 73 ? 15.352 21.845 -7.943 1.00 78.00 73 VAL A O 1
ATOM 585 N N . GLU A 1 74 ? 14.374 20.140 -9.028 1.00 77.94 74 GLU A N 1
ATOM 586 C CA . GLU A 1 74 ? 14.409 20.765 -10.358 1.00 77.94 74 GLU A CA 1
ATOM 587 C C . GLU A 1 74 ? 13.590 22.063 -10.373 1.00 77.94 74 GLU A C 1
ATOM 589 O O . GLU A 1 74 ? 14.112 23.117 -10.715 1.00 77.94 74 GLU A O 1
ATOM 594 N N . LYS A 1 75 ? 12.360 22.017 -9.837 1.00 81.06 75 LYS A N 1
ATOM 595 C CA . LYS A 1 75 ? 11.507 23.205 -9.687 1.00 81.06 75 LYS A CA 1
ATOM 596 C C . LYS A 1 75 ? 12.153 24.304 -8.850 1.00 81.06 75 LYS A C 1
ATOM 598 O O . LYS A 1 75 ? 12.014 25.472 -9.185 1.00 81.06 75 LYS A O 1
ATOM 603 N N . LYS A 1 76 ? 12.852 23.926 -7.779 1.00 80.94 76 LYS A N 1
ATOM 604 C CA . LYS A 1 76 ? 13.540 24.881 -6.914 1.00 80.94 76 LYS A CA 1
ATOM 605 C C . LYS A 1 76 ? 14.745 25.524 -7.608 1.00 80.94 76 LYS A C 1
ATOM 607 O O . LYS A 1 76 ? 14.943 26.721 -7.468 1.00 80.94 76 LYS A O 1
ATOM 612 N N . CYS A 1 77 ? 15.486 24.755 -8.408 1.00 77.50 77 CYS A N 1
ATOM 613 C CA . CYS A 1 77 ? 16.597 25.269 -9.209 1.00 77.50 77 CYS A CA 1
ATOM 614 C C . CYS A 1 77 ? 16.129 26.288 -10.265 1.00 77.50 77 CYS A C 1
ATOM 616 O O . CYS A 1 77 ? 16.799 27.298 -10.459 1.00 77.50 77 CYS A O 1
ATOM 618 N N . ASP A 1 78 ? 14.968 26.061 -10.897 1.00 82.56 78 ASP A N 1
ATOM 619 C CA . ASP A 1 78 ? 14.366 27.021 -11.838 1.00 82.56 78 ASP A CA 1
ATOM 620 C C . ASP A 1 78 ? 13.967 28.339 -11.141 1.00 82.56 78 ASP A C 1
ATOM 622 O O . ASP A 1 78 ? 14.184 29.427 -11.678 1.00 82.56 78 ASP A O 1
ATOM 626 N N . GLU A 1 79 ? 13.384 28.251 -9.938 1.00 86.12 79 GLU A N 1
ATOM 627 C CA . GLU A 1 7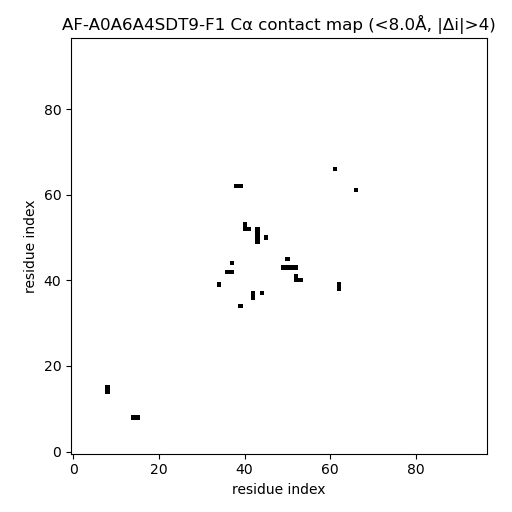9 ? 12.986 29.421 -9.142 1.00 86.12 79 GLU A CA 1
ATOM 628 C C . GLU A 1 79 ? 14.202 30.237 -8.668 1.00 86.12 79 GLU A C 1
ATOM 630 O O . GLU A 1 79 ? 14.188 31.468 -8.759 1.00 86.12 79 GLU A O 1
ATOM 635 N N . ASP A 1 80 ? 15.265 29.568 -8.212 1.00 84.75 80 ASP A N 1
ATOM 636 C CA . ASP A 1 80 ? 16.506 30.211 -7.763 1.00 84.75 80 ASP A CA 1
ATOM 637 C C . ASP A 1 80 ? 17.234 30.914 -8.934 1.00 84.75 80 ASP A C 1
ATOM 639 O O . ASP A 1 80 ? 17.702 32.047 -8.789 1.00 84.75 80 ASP A O 1
ATOM 643 N N . GLU A 1 81 ? 17.242 30.319 -10.134 1.00 89.69 81 GLU A N 1
ATOM 644 C CA . GLU A 1 81 ? 17.827 30.939 -11.334 1.00 89.69 81 GLU A CA 1
ATOM 645 C C . GLU A 1 81 ? 17.054 32.196 -11.783 1.00 89.69 81 GLU A C 1
ATOM 647 O O . GLU A 1 81 ? 17.651 33.207 -12.180 1.00 89.69 81 GLU A O 1
ATOM 652 N N . GLN A 1 82 ? 15.722 32.179 -11.660 1.00 83.81 82 GLN A N 1
ATOM 653 C CA . GLN A 1 82 ? 14.880 33.349 -11.921 1.00 83.81 82 GLN A CA 1
ATOM 654 C C . GLN A 1 82 ? 15.111 34.478 -10.907 1.00 83.81 82 GLN A C 1
ATOM 656 O O . GLN A 1 82 ? 15.120 35.653 -11.289 1.00 83.81 82 GLN A O 1
ATOM 661 N N . LEU A 1 83 ? 15.322 34.142 -9.632 1.00 84.56 83 LEU A N 1
ATOM 662 C CA . LEU A 1 83 ? 15.634 35.108 -8.575 1.00 84.56 83 LEU A CA 1
ATOM 663 C C . LEU A 1 83 ? 16.998 35.776 -8.812 1.00 84.56 83 LEU A C 1
ATOM 665 O O . LEU A 1 83 ? 17.097 37.005 -8.741 1.00 84.56 83 LEU A O 1
ATOM 669 N N . ASP A 1 84 ? 18.015 35.010 -9.208 1.00 87.88 84 ASP A N 1
ATOM 670 C CA . ASP A 1 84 ? 19.345 35.536 -9.543 1.00 87.88 84 ASP A CA 1
ATOM 671 C C . ASP A 1 84 ? 19.338 36.417 -10.803 1.00 87.88 84 ASP A C 1
ATOM 673 O O . ASP A 1 84 ? 20.082 37.404 -10.905 1.00 87.88 84 ASP A O 1
ATOM 677 N N . ALA A 1 85 ? 18.491 36.090 -11.783 1.00 85.25 85 ALA A N 1
ATOM 678 C CA . ALA A 1 85 ? 18.267 36.932 -12.955 1.00 85.25 85 ALA A CA 1
ATOM 679 C C . ALA A 1 85 ? 17.529 38.234 -12.588 1.00 85.25 85 ALA A C 1
ATOM 681 O O . ALA A 1 85 ? 17.908 39.312 -13.054 1.00 85.25 85 ALA A O 1
ATOM 682 N N . ALA A 1 86 ? 16.517 38.174 -11.719 1.00 81.44 86 ALA A N 1
ATOM 683 C CA . ALA A 1 86 ? 15.801 39.357 -11.246 1.00 81.44 86 ALA A CA 1
ATOM 684 C C . ALA A 1 86 ? 16.719 40.296 -10.442 1.00 81.44 86 ALA A C 1
ATOM 686 O O . ALA A 1 86 ? 16.716 41.506 -10.671 1.00 81.44 86 ALA A O 1
ATOM 687 N N . GLN A 1 87 ? 17.575 39.754 -9.569 1.00 80.44 87 GLN A N 1
ATOM 688 C CA . GLN A 1 87 ? 18.538 40.553 -8.806 1.00 80.44 87 GLN A CA 1
ATOM 689 C C . GLN A 1 87 ? 19.610 41.206 -9.689 1.00 80.44 87 GLN A C 1
ATOM 691 O O . GLN A 1 87 ? 20.037 42.324 -9.390 1.00 80.44 87 GLN A O 1
ATOM 696 N N . ARG A 1 88 ? 20.030 40.554 -10.783 1.00 78.50 88 ARG A N 1
ATOM 697 C CA . ARG A 1 88 ? 20.925 41.167 -11.779 1.00 78.50 88 ARG A CA 1
ATOM 698 C C . ARG A 1 88 ? 20.266 42.349 -12.485 1.00 78.50 88 ARG A C 1
ATOM 700 O O . ARG A 1 88 ? 20.867 43.415 -12.517 1.00 78.50 88 ARG A O 1
ATOM 707 N N . ASN A 1 89 ? 19.021 42.208 -12.941 1.00 77.31 89 ASN A N 1
ATOM 708 C CA . ASN A 1 89 ? 18.286 43.309 -13.578 1.00 77.31 89 ASN A CA 1
ATOM 709 C C . ASN A 1 89 ? 18.075 44.500 -12.626 1.00 77.31 89 ASN A C 1
ATOM 711 O O . ASN A 1 89 ? 18.236 45.651 -13.028 1.00 77.31 89 ASN A O 1
ATOM 715 N N . VAL A 1 90 ? 17.775 44.242 -11.347 1.00 79.56 90 VAL A N 1
ATOM 716 C CA . VAL A 1 90 ? 17.656 45.300 -10.327 1.00 79.56 90 VAL A CA 1
ATOM 717 C C . VAL A 1 90 ? 18.994 46.006 -10.100 1.00 79.56 90 VAL A C 1
ATOM 719 O O . VAL A 1 90 ? 19.027 47.232 -10.065 1.00 79.56 90 VAL A O 1
ATOM 722 N N . LYS A 1 91 ? 20.106 45.264 -9.992 1.00 78.56 91 LYS A N 1
ATOM 723 C CA . LYS A 1 91 ? 21.444 45.863 -9.855 1.00 78.56 91 LYS A CA 1
ATOM 724 C C . LYS A 1 91 ? 21.844 46.678 -11.082 1.00 78.56 91 LYS A C 1
ATOM 726 O O . LYS A 1 91 ? 22.390 47.758 -10.909 1.00 78.56 91 LYS A O 1
ATOM 731 N N . GLU A 1 92 ? 21.564 46.204 -12.293 1.00 75.38 92 GLU A N 1
ATOM 732 C CA . GLU A 1 92 ? 21.888 46.955 -13.513 1.00 75.38 92 GLU A CA 1
ATOM 733 C C . GLU A 1 92 ? 21.024 48.209 -13.676 1.00 75.38 92 GLU A C 1
ATOM 735 O O . GLU A 1 92 ? 21.529 49.237 -14.111 1.00 75.38 92 GLU A O 1
ATOM 740 N N . THR A 1 93 ? 19.765 48.174 -13.232 1.00 64.75 93 THR A N 1
ATOM 741 C CA . THR A 1 93 ? 18.894 49.361 -13.222 1.00 64.75 93 THR A CA 1
ATOM 742 C C . THR A 1 93 ? 19.365 50.398 -12.193 1.00 64.75 93 THR A C 1
ATOM 744 O O . THR A 1 93 ? 19.343 51.587 -12.477 1.00 64.75 93 THR A O 1
ATOM 747 N N . PHE A 1 94 ? 19.851 49.965 -11.023 1.00 59.41 94 PHE A N 1
ATOM 748 C CA . PHE A 1 94 ? 20.334 50.854 -9.951 1.00 59.41 94 PHE A CA 1
ATOM 749 C C . PHE A 1 94 ? 21.750 51.415 -10.191 1.00 59.41 94 PHE A C 1
ATOM 751 O O . PHE A 1 94 ? 22.160 52.350 -9.516 1.00 59.41 94 PHE A O 1
ATOM 758 N N . VAL A 1 95 ? 22.520 50.833 -11.118 1.00 59.91 95 VAL A N 1
ATOM 759 C CA . VAL A 1 95 ? 23.843 51.334 -11.550 1.00 59.91 95 VAL A CA 1
ATOM 760 C C . VAL A 1 95 ? 23.716 52.364 -12.684 1.00 59.91 95 VAL A C 1
ATOM 762 O O . VAL A 1 95 ? 24.671 53.083 -12.971 1.00 59.91 95 VAL A O 1
ATOM 765 N N . PHE A 1 96 ? 22.543 52.452 -13.316 1.00 52.97 96 PHE A N 1
ATOM 766 C CA . PHE A 1 96 ? 22.233 53.418 -14.374 1.00 52.97 96 PHE A CA 1
ATOM 767 C C . PHE A 1 96 ? 21.582 54.722 -13.867 1.00 52.97 96 PHE A C 1
ATOM 769 O O . PHE A 1 96 ? 21.216 55.558 -14.696 1.00 52.97 96 PHE A O 1
ATOM 776 N N . GLU A 1 97 ? 21.474 54.915 -12.546 1.00 47.97 97 GLU A N 1
ATOM 777 C CA . GLU A 1 97 ? 20.985 56.143 -11.890 1.00 47.97 97 GLU A CA 1
ATOM 778 C C . GLU A 1 97 ? 22.091 56.856 -11.095 1.00 47.97 97 GLU A C 1
ATOM 780 O O . GLU A 1 97 ? 22.952 56.161 -10.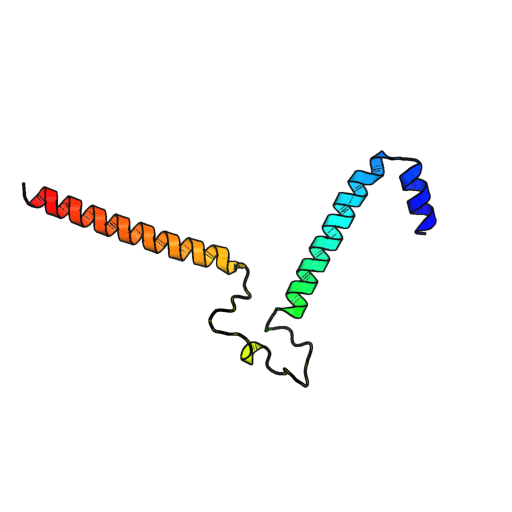504 1.00 47.97 97 GLU A O 1
#

Secondary structure (DSSP, 8-state):
-HHHHHHHHHH-TTHHHHHHHHHHHHHHHHHHHHHHHHH-TT--S-TTT-S-GGGG--TT---STTHHHHHHHHHHHHHHHHHHHHHHHHHHHHH--

InterPro domains:
  IPR010530 NADH-ubiquinone reductase complex 1 MLRQ subunit [PF06522] (11-63)
  IPR010530 NADH-ubiquinone reductase complex 1 MLRQ subunit [PTHR14256] (1-71)

Sequence (97 aa):
MLATVGKQLRSHPALIPLFIFIGGGVVMSMSYLARLAIRN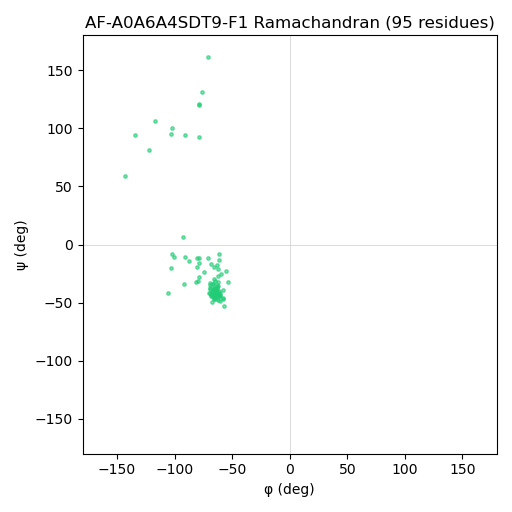PDVCWDRKNNPEPWNKLGPTDQYKVVLFHLRLVEKKCDEDEQLDAAQRNVKETFVFE